Protein AF-A0ABD6A427-F1 (afdb_monomer)

Foldseek 3Di:
DDDDPPPPPPPPADDFFAFDDCVPADPQQVLLCVLQVVQAPDWTFHDDDPQWTKTKRGKDQLVLQPDPPADRIWTWIWTAHSPNAQDWTKTKIFGAAPDDPPPPPPPPPDVVQVRVVCCCCVVRVDHGHDIDMDIVVLVVDGHHGSSCSNVVVVCSVVRVPDD

Organism: NCBI:txid767515

Radius of gyration: 17.21 Å; Cα contacts (8 Å, |Δi|>4): 256; chains: 1; bounding box: 38×56×52 Å

pLDDT: mean 70.54, std 17.38, range [34.47, 92.94]

Mean predicted aligned error: 10.72 Å

Sequence (163 aa):
MSEGETSTGEMEGPSPPAKIAEENLKPSFQKALSALRERHTPAIPVGRHEGEIAVWLGEFDFTVYQHPYTPEQAEVYIFLPENFVNSDPHWVVTVPPIERADREGWEDNNPARRDQDKYLQNDLGVDQGITFSLRWSHLNFKPEKPEHAVRAIEVIDAGFETG

Nearest PDB structures (foldseek):
  3dxo-assembly1_A  TM=2.302E-01  e=9.322E+00  Agrobacterium fabrum str. C58

Solvent-accessible surface area (backbone atoms only — not comparable to full-atom values): 9711 Å² total; per-residue (Å²): 142,75,84,80,81,81,77,77,78,70,78,84,63,89,73,78,58,64,71,52,68,67,89,80,48,52,73,58,38,51,45,17,44,48,35,29,39,76,76,43,76,52,58,41,46,43,46,78,55,100,70,22,33,33,28,37,42,47,74,42,80,33,65,79,43,88,43,101,83,54,56,55,60,29,40,35,36,36,36,39,40,59,65,44,53,74,39,73,42,42,35,38,38,40,24,61,53,72,93,64,98,69,72,80,85,74,76,76,83,53,68,78,58,53,54,59,53,46,41,40,40,75,74,53,64,48,75,69,53,49,77,49,76,52,50,33,63,80,70,78,46,68,34,83,44,40,53,53,51,35,55,60,55,53,45,60,75,56,46,69,82,77,131

Structure (mmCIF, N/CA/C/O backbone):
data_AF-A0ABD6A427-F1
#
_entry.id   AF-A0ABD6A427-F1
#
loop_
_atom_site.group_PDB
_atom_site.id
_atom_site.type_symbol
_atom_site.label_atom_id
_atom_site.labe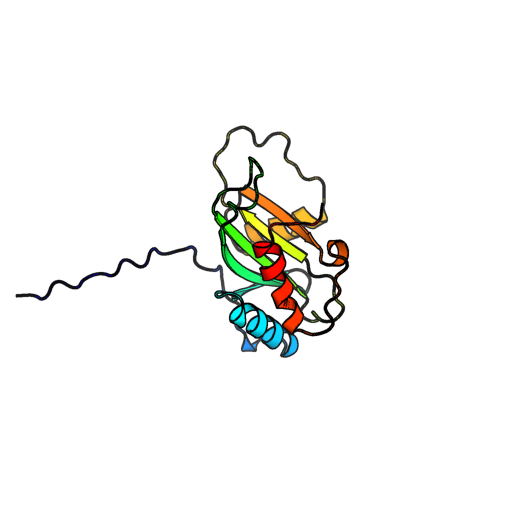l_alt_id
_atom_site.label_comp_id
_atom_site.label_asym_id
_atom_site.label_entity_id
_atom_site.label_seq_id
_atom_site.pdbx_PDB_ins_code
_atom_site.Cartn_x
_atom_site.Cartn_y
_atom_site.Cartn_z
_atom_site.occupancy
_atom_site.B_iso_or_equiv
_atom_site.auth_seq_id
_atom_site.auth_comp_id
_atom_site.auth_asym_id
_atom_site.auth_atom_id
_atom_site.pdbx_PDB_model_num
ATOM 1 N N . MET A 1 1 ? -8.410 35.844 -34.990 1.00 35.22 1 MET A N 1
ATOM 2 C CA . MET A 1 1 ? -7.497 34.827 -35.548 1.00 35.22 1 MET A CA 1
ATOM 3 C C . MET A 1 1 ? -6.330 34.752 -34.570 1.00 35.22 1 MET A C 1
ATOM 5 O O . MET A 1 1 ? -5.362 35.469 -34.745 1.00 35.22 1 MET A O 1
ATOM 9 N N . SER A 1 2 ? -6.569 34.312 -33.339 1.00 39.56 2 SER A N 1
ATOM 10 C CA . SER A 1 2 ? -6.646 32.927 -32.839 1.00 39.56 2 SER A CA 1
ATOM 11 C C . SER A 1 2 ? -5.436 32.765 -31.927 1.00 39.56 2 SER A C 1
ATOM 13 O O . SER A 1 2 ? -4.310 32.639 -32.399 1.00 39.56 2 SER A O 1
ATOM 15 N N . GLU A 1 3 ? -5.694 32.916 -30.632 1.00 38.44 3 GLU A N 1
ATOM 16 C CA . GLU A 1 3 ? -4.749 32.647 -29.557 1.00 38.44 3 GLU A CA 1
ATOM 17 C C . GLU A 1 3 ? -4.390 31.161 -29.619 1.00 38.44 3 GLU A C 1
ATOM 19 O O . GLU A 1 3 ? -5.267 30.304 -29.707 1.00 38.44 3 GLU A O 1
ATOM 24 N N . GLY A 1 4 ? -3.092 30.869 -29.676 1.00 36.50 4 GLY A N 1
ATOM 25 C CA . GLY A 1 4 ? -2.595 29.507 -29.585 1.00 36.50 4 GLY A CA 1
ATOM 26 C C . GLY A 1 4 ? -2.751 29.034 -28.150 1.00 36.50 4 GLY A C 1
ATOM 27 O O . GLY A 1 4 ? -2.029 29.501 -27.272 1.00 36.50 4 GLY A O 1
ATOM 28 N N . GLU A 1 5 ? -3.697 28.128 -27.925 1.00 39.00 5 GLU A N 1
ATOM 29 C CA . GLU A 1 5 ? -3.779 27.342 -26.700 1.00 39.00 5 GLU A CA 1
ATOM 30 C C . GLU A 1 5 ? -2.460 26.582 -26.522 1.00 39.00 5 GLU A C 1
ATOM 32 O O . GLU A 1 5 ? -2.121 25.666 -27.274 1.00 39.00 5 GLU A O 1
ATOM 37 N N . THR A 1 6 ? -1.683 26.987 -25.522 1.00 37.44 6 THR A N 1
ATOM 38 C CA . THR A 1 6 ? -0.603 26.177 -24.973 1.00 37.44 6 THR A CA 1
ATOM 39 C C . THR A 1 6 ? -1.239 24.982 -24.278 1.00 37.44 6 THR A C 1
ATOM 41 O O . THR A 1 6 ? -1.643 25.074 -23.121 1.00 37.44 6 THR A O 1
ATOM 44 N N . SER A 1 7 ? -1.353 23.867 -24.998 1.00 38.22 7 SER A N 1
ATOM 45 C CA . SER A 1 7 ? -1.576 22.558 -24.396 1.00 38.22 7 SER A CA 1
ATOM 46 C C . SER A 1 7 ? -0.373 22.262 -23.500 1.00 38.22 7 SER A C 1
ATOM 48 O O . SER A 1 7 ? 0.718 21.937 -23.970 1.00 38.22 7 SER A O 1
ATOM 50 N N . THR A 1 8 ? -0.544 22.462 -22.194 1.00 38.62 8 THR A N 1
ATOM 51 C CA . THR A 1 8 ? 0.287 21.818 -21.183 1.00 38.62 8 THR A CA 1
ATOM 52 C C . THR A 1 8 ? 0.005 20.332 -21.307 1.00 38.62 8 THR A C 1
ATOM 54 O O . THR A 1 8 ? -0.994 19.845 -20.786 1.00 38.62 8 THR A O 1
ATOM 57 N N . GLY A 1 9 ? 0.833 19.635 -22.084 1.00 36.28 9 GLY A N 1
ATOM 58 C CA . GLY A 1 9 ? 0.870 18.182 -22.085 1.00 36.28 9 GLY A CA 1
ATOM 59 C C . GLY A 1 9 ? 1.303 17.727 -20.700 1.00 36.28 9 GLY A C 1
ATOM 60 O O . GLY A 1 9 ? 2.496 17.592 -20.436 1.00 36.28 9 GLY A O 1
ATOM 61 N N . GLU A 1 10 ? 0.337 17.566 -19.800 1.00 36.50 10 GLU A N 1
ATOM 62 C CA . GLU A 1 10 ? 0.492 16.697 -18.647 1.00 36.50 10 GLU A CA 1
ATOM 63 C C . GLU A 1 10 ? 0.890 15.339 -19.232 1.00 36.50 10 GLU A C 1
ATOM 65 O O . GLU A 1 10 ? 0.152 14.765 -20.032 1.00 36.50 10 GLU A O 1
ATOM 70 N N . MET A 1 11 ? 2.111 14.879 -18.945 1.00 39.03 11 MET A N 1
ATOM 71 C CA . MET A 1 11 ? 2.456 13.485 -19.198 1.00 39.03 11 MET A CA 1
ATOM 72 C C . MET A 1 11 ? 1.412 12.663 -18.444 1.00 39.03 11 MET A C 1
ATOM 74 O O . MET A 1 11 ? 1.376 12.721 -17.215 1.00 39.03 11 MET A O 1
ATOM 78 N N . GLU A 1 12 ? 0.522 11.983 -19.171 1.00 45.06 12 GLU A N 1
ATOM 79 C CA . GLU A 1 12 ? -0.407 11.012 -18.596 1.00 45.06 12 GLU A CA 1
ATOM 80 C C . GLU A 1 12 ? 0.442 9.894 -17.985 1.00 45.06 12 GLU A C 1
ATOM 82 O O . GLU A 1 12 ? 0.841 8.949 -18.662 1.00 45.06 12 GLU A O 1
ATOM 87 N N . GLY A 1 13 ? 0.788 10.051 -16.706 1.00 55.19 13 GLY A N 1
ATOM 88 C CA . GLY A 1 13 ? 1.293 8.958 -15.887 1.00 55.19 13 GLY A CA 1
ATOM 89 C C . GLY A 1 13 ? 0.233 7.859 -15.773 1.00 55.19 13 GLY A C 1
ATOM 90 O O . GLY A 1 13 ? -0.932 8.076 -16.142 1.00 55.19 13 GLY A O 1
ATOM 91 N N . PRO A 1 14 ? 0.599 6.674 -15.263 1.00 65.44 14 PRO A N 1
ATOM 92 C CA . PRO A 1 14 ? -0.348 5.583 -15.140 1.00 65.44 14 PRO A CA 1
ATOM 93 C C . PRO A 1 14 ? -1.572 6.025 -14.346 1.00 65.44 14 PRO A C 1
ATOM 95 O O . PRO A 1 14 ? -1.494 6.756 -13.355 1.00 65.44 14 PRO A O 1
ATOM 98 N N . SER A 1 15 ? -2.734 5.600 -14.825 1.00 70.62 15 SER A N 1
ATOM 99 C CA . SER A 1 15 ? -3.994 5.830 -14.138 1.00 70.62 15 SER A CA 1
ATOM 100 C C . SER A 1 15 ? -4.277 4.662 -13.203 1.00 70.62 15 SER A C 1
ATOM 102 O O . SER A 1 15 ? -4.021 3.517 -13.574 1.00 70.62 15 SER A O 1
ATOM 104 N N . PRO A 1 16 ? -4.857 4.915 -12.016 1.00 78.38 16 PRO A N 1
ATOM 105 C CA . PRO A 1 16 ? -5.279 3.825 -11.154 1.00 78.38 16 PRO A CA 1
ATOM 106 C C . PRO A 1 16 ? -6.279 2.933 -11.902 1.00 78.38 16 PRO A C 1
ATOM 108 O O . PRO A 1 16 ? -7.085 3.448 -12.690 1.00 78.38 16 PRO A O 1
ATOM 111 N N . PRO A 1 17 ? -6.329 1.634 -11.570 1.00 75.62 17 PRO A N 1
ATOM 112 C CA . PRO A 1 17 ? -7.458 0.783 -11.918 1.00 75.62 17 PRO A CA 1
ATOM 113 C C . PRO A 1 17 ? -8.802 1.319 -11.382 1.00 75.62 17 PRO A C 1
ATOM 115 O O . PRO A 1 17 ? -8.915 2.417 -10.821 1.00 75.62 17 PRO A O 1
ATOM 118 N N . ALA A 1 18 ? -9.857 0.511 -11.523 1.00 79.00 18 ALA A N 1
ATOM 119 C CA . ALA A 1 18 ? -11.186 0.835 -11.009 1.00 79.00 18 ALA A CA 1
ATOM 120 C C . ALA A 1 18 ? -11.143 1.252 -9.526 1.00 79.00 18 ALA A C 1
ATOM 122 O O . ALA A 1 18 ? -10.591 0.554 -8.685 1.00 79.00 18 ALA A O 1
ATOM 123 N N . LYS A 1 19 ? -11.737 2.402 -9.194 1.00 84.88 19 LYS A N 1
ATOM 124 C CA . LYS A 1 19 ? -11.693 2.970 -7.839 1.00 84.88 19 LYS A CA 1
ATOM 125 C C . LYS A 1 19 ? -12.796 2.389 -6.960 1.00 84.88 19 LYS A C 1
ATOM 127 O O . LYS A 1 19 ? -13.942 2.262 -7.390 1.00 84.88 19 LYS A O 1
ATOM 132 N N . ILE A 1 20 ? -12.478 2.135 -5.696 1.00 87.44 20 ILE A N 1
ATOM 133 C CA . ILE A 1 20 ? -13.480 1.911 -4.653 1.00 87.44 20 ILE A CA 1
ATOM 134 C C . ILE A 1 20 ? -13.880 3.265 -4.073 1.00 87.44 20 ILE A C 1
AT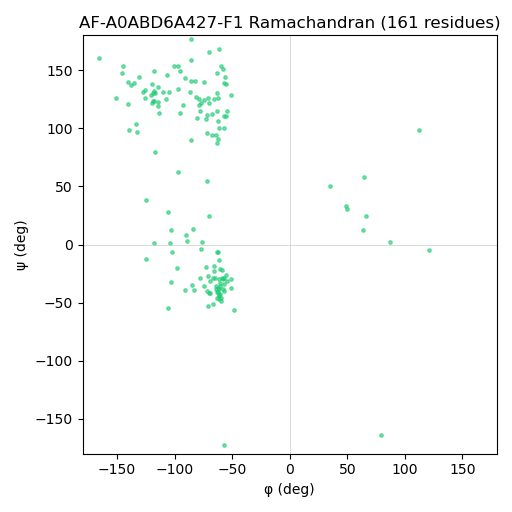OM 136 O O . ILE A 1 20 ? -13.028 4.063 -3.690 1.00 87.44 20 ILE A O 1
ATOM 140 N N . ALA A 1 21 ? -15.185 3.508 -3.969 1.00 86.94 21 ALA A N 1
ATOM 141 C CA . ALA A 1 21 ? -15.702 4.715 -3.336 1.00 86.94 21 ALA A CA 1
ATOM 142 C C . ALA A 1 21 ? -15.360 4.729 -1.831 1.00 86.94 21 ALA A C 1
ATOM 144 O O . ALA A 1 21 ? -15.656 3.772 -1.107 1.00 86.94 21 ALA A O 1
ATOM 145 N N . GLU A 1 22 ? -14.705 5.793 -1.366 1.00 87.50 22 GLU A N 1
ATOM 146 C CA . GLU A 1 22 ? -14.140 5.893 -0.012 1.00 87.50 22 GLU A CA 1
ATOM 147 C C . GLU A 1 22 ? -15.198 5.912 1.089 1.00 87.50 22 GLU A C 1
ATOM 149 O O . GLU A 1 22 ? -14.955 5.430 2.197 1.00 87.50 22 GLU A O 1
ATOM 154 N N . GLU A 1 23 ? -16.392 6.413 0.784 1.00 88.81 23 GLU A N 1
ATOM 155 C CA . GLU A 1 23 ? -17.545 6.405 1.680 1.00 88.81 23 GLU A CA 1
ATOM 156 C C . GLU A 1 23 ? -17.979 4.986 2.080 1.00 88.81 23 GLU A C 1
ATOM 158 O O . GLU A 1 23 ? -18.596 4.805 3.128 1.00 88.81 23 GLU A O 1
ATOM 163 N N . ASN A 1 24 ? -17.602 3.975 1.290 1.00 88.62 24 ASN A N 1
ATOM 164 C CA . ASN A 1 24 ? -17.872 2.566 1.572 1.00 88.62 24 ASN A CA 1
ATOM 165 C C . ASN A 1 24 ? -16.764 1.895 2.401 1.00 88.62 24 ASN A C 1
ATOM 167 O O . ASN A 1 24 ? -16.810 0.681 2.615 1.00 88.62 24 ASN A O 1
ATOM 171 N N . LEU A 1 25 ? -15.740 2.642 2.817 1.00 90.19 25 LEU A N 1
ATOM 172 C CA . LEU A 1 25 ? -14.629 2.140 3.622 1.00 90.19 25 LEU A CA 1
ATOM 173 C C . LEU A 1 25 ? -14.851 2.441 5.103 1.00 90.19 25 LEU A C 1
ATOM 175 O O . LEU A 1 25 ? -15.513 3.406 5.480 1.00 90.19 25 LEU A O 1
ATOM 179 N N . LYS A 1 26 ? -14.261 1.620 5.975 1.00 90.62 26 LYS A N 1
ATOM 180 C CA . LYS A 1 26 ? -14.335 1.858 7.421 1.00 90.62 26 LYS A CA 1
ATOM 181 C C . LYS A 1 26 ? -13.659 3.185 7.796 1.00 90.62 26 LYS A C 1
ATOM 183 O O . LYS A 1 26 ? -12.611 3.502 7.233 1.00 90.62 26 LYS A O 1
ATOM 188 N N . PRO A 1 27 ? -14.139 3.900 8.833 1.00 90.75 27 PRO A N 1
ATOM 189 C CA . PRO A 1 27 ? -13.513 5.146 9.288 1.00 90.75 27 PRO A CA 1
ATOM 190 C C . PRO A 1 27 ? -12.035 4.994 9.675 1.00 90.75 27 PRO A C 1
ATOM 192 O O . PRO A 1 27 ? -11.235 5.899 9.460 1.00 90.75 27 PRO A O 1
ATOM 195 N N . SER A 1 28 ? -11.649 3.843 10.236 1.00 87.06 28 SER A N 1
ATOM 196 C CA . SER A 1 28 ? -10.243 3.524 10.518 1.00 87.06 28 SER A CA 1
ATOM 197 C C . SER A 1 28 ? -9.405 3.473 9.245 1.00 87.06 28 SER A C 1
ATOM 199 O O . SER A 1 28 ? -8.290 3.977 9.231 1.00 87.06 28 SER A O 1
ATOM 201 N N . PHE A 1 29 ? -9.944 2.904 8.171 1.00 91.00 29 PHE A N 1
ATOM 202 C CA . PHE A 1 29 ? -9.257 2.818 6.891 1.00 91.00 29 PHE A CA 1
ATOM 203 C C . PHE A 1 29 ? -9.168 4.179 6.200 1.00 91.00 29 PHE A C 1
ATOM 205 O O . PHE A 1 29 ? -8.120 4.532 5.675 1.00 91.00 29 PHE A O 1
ATOM 212 N N . GLN A 1 30 ? -10.231 4.984 6.267 1.00 92.50 30 GLN A N 1
ATOM 213 C CA . GLN A 1 30 ? -10.211 6.360 5.763 1.00 92.50 30 GLN A CA 1
ATOM 214 C C . GLN A 1 30 ? -9.100 7.183 6.432 1.00 92.50 30 GLN A C 1
ATOM 216 O O . GLN A 1 30 ? -8.382 7.903 5.750 1.00 92.50 30 GLN A O 1
ATOM 221 N N . LYS A 1 31 ? -8.878 7.018 7.745 1.00 91.50 31 LYS A N 1
ATOM 222 C CA . LYS A 1 31 ? -7.740 7.649 8.440 1.00 91.50 31 LYS A CA 1
ATOM 223 C C . LYS A 1 31 ? -6.381 7.156 7.938 1.00 91.50 31 LYS A C 1
ATOM 225 O O . LYS A 1 31 ? -5.476 7.967 7.776 1.00 91.50 31 LYS A O 1
ATOM 230 N N . ALA A 1 32 ? -6.239 5.854 7.682 1.00 90.31 32 ALA A N 1
ATOM 231 C CA . ALA A 1 32 ? -5.023 5.298 7.090 1.00 90.31 32 ALA A CA 1
ATOM 232 C C . ALA A 1 32 ? -4.758 5.882 5.688 1.00 90.31 32 ALA A C 1
ATOM 234 O O . ALA A 1 32 ? -3.636 6.293 5.404 1.00 90.31 32 ALA A O 1
ATOM 235 N N . LEU A 1 33 ? -5.795 5.995 4.847 1.00 92.38 33 LEU A N 1
ATOM 236 C CA . LEU A 1 33 ? -5.709 6.645 3.535 1.00 92.38 33 LEU A CA 1
ATOM 237 C C . LEU A 1 33 ? -5.318 8.120 3.648 1.00 92.38 33 LEU A C 1
ATOM 239 O O . LEU A 1 33 ? -4.454 8.568 2.901 1.00 92.38 33 LEU A O 1
ATOM 243 N N . SER A 1 34 ? -5.908 8.872 4.581 1.00 92.94 34 SER A N 1
ATOM 244 C CA . SER A 1 34 ? -5.526 10.269 4.812 1.00 92.94 34 SER A CA 1
ATOM 245 C C . SER A 1 34 ? -4.054 10.397 5.200 1.00 92.94 34 SER A C 1
ATOM 247 O O . SER A 1 34 ? -3.348 11.207 4.610 1.00 92.94 34 SER A O 1
ATOM 249 N N . ALA A 1 35 ? -3.566 9.559 6.119 1.00 91.31 35 ALA A N 1
ATOM 250 C CA . ALA A 1 35 ? -2.162 9.573 6.530 1.00 91.31 35 ALA A CA 1
ATOM 251 C C . ALA A 1 35 ? -1.203 9.205 5.385 1.00 91.31 35 ALA A C 1
ATOM 253 O O . ALA A 1 35 ? -0.141 9.808 5.250 1.00 91.31 35 ALA A O 1
ATOM 254 N N . LEU A 1 36 ? -1.583 8.244 4.533 1.00 90.56 36 LEU A N 1
ATOM 255 C CA . LEU A 1 36 ? -0.835 7.945 3.311 1.00 90.56 36 LEU A CA 1
ATOM 256 C C . LEU A 1 36 ? -0.770 9.172 2.398 1.00 90.56 36 LEU A C 1
ATOM 258 O O . LEU A 1 36 ? 0.321 9.549 1.993 1.00 90.56 36 LEU A O 1
ATOM 262 N N . ARG A 1 37 ? -1.906 9.835 2.145 1.00 92.44 37 ARG A N 1
ATOM 263 C CA . ARG A 1 37 ? -1.998 11.014 1.259 1.00 92.44 37 ARG A CA 1
ATOM 264 C C . ARG A 1 37 ? -1.214 12.216 1.755 1.00 92.44 37 ARG A C 1
ATOM 266 O O . ARG A 1 37 ? -0.650 12.941 0.942 1.00 92.44 37 ARG A O 1
ATOM 273 N N . GLU A 1 38 ? -1.169 12.416 3.069 1.00 91.69 38 GLU A N 1
ATOM 274 C CA . GLU A 1 38 ? -0.341 13.451 3.694 1.00 91.69 38 GLU A CA 1
ATOM 275 C C . GLU A 1 38 ? 1.150 13.249 3.393 1.00 91.69 38 GLU A C 1
ATOM 277 O O . GLU A 1 38 ? 1.886 14.227 3.261 1.00 91.69 38 GLU A O 1
ATOM 282 N N . ARG A 1 39 ? 1.597 11.994 3.260 1.00 88.38 39 ARG A N 1
ATOM 283 C CA . ARG A 1 39 ? 2.993 11.659 2.962 1.00 88.38 39 ARG A CA 1
ATOM 284 C C . ARG A 1 39 ? 3.288 11.533 1.472 1.00 88.38 39 ARG A C 1
ATOM 286 O O . ARG A 1 39 ? 4.375 11.936 1.058 1.00 88.38 39 ARG A O 1
ATOM 293 N N . HIS A 1 40 ? 2.366 10.944 0.715 1.00 85.38 40 HIS A N 1
ATOM 294 C CA . HIS A 1 40 ? 2.487 10.635 -0.706 1.00 85.38 40 HIS A CA 1
ATOM 295 C C . HIS A 1 40 ? 1.116 10.640 -1.384 1.00 85.38 40 HIS A C 1
ATOM 297 O O . HIS A 1 40 ? 0.193 9.943 -0.966 1.00 85.38 40 HIS A O 1
ATOM 303 N N . THR A 1 41 ? 0.985 11.414 -2.457 1.00 86.69 41 THR A N 1
ATOM 304 C CA . THR A 1 41 ? -0.206 11.43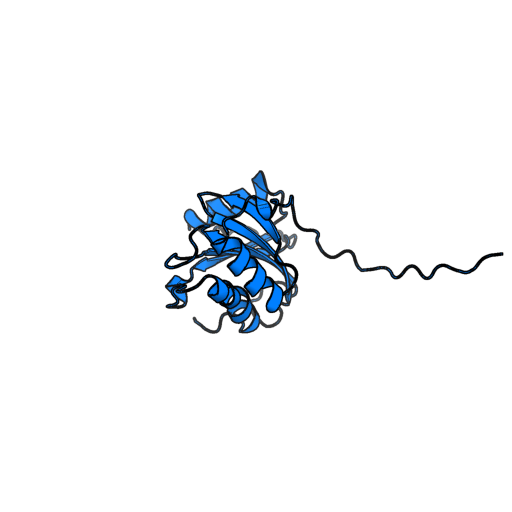2 -3.312 1.00 86.69 41 THR A CA 1
ATOM 305 C C . THR A 1 41 ? 0.217 10.958 -4.701 1.00 86.69 41 THR A C 1
ATOM 307 O O . THR A 1 41 ? 1.176 11.513 -5.234 1.00 86.69 41 THR A O 1
ATOM 310 N N . PRO A 1 42 ? -0.486 9.990 -5.314 1.00 88.56 42 PRO A N 1
ATOM 311 C CA . PRO A 1 42 ? -1.805 9.468 -4.941 1.00 88.56 42 PRO A CA 1
ATOM 312 C C . PRO A 1 42 ? -1.782 8.347 -3.885 1.00 88.56 42 PRO A C 1
ATOM 314 O O . PRO A 1 42 ? -0.795 7.650 -3.709 1.00 88.56 42 PRO A O 1
ATOM 317 N N . ALA A 1 43 ? -2.917 8.140 -3.206 1.00 91.06 43 ALA A N 1
ATOM 318 C CA . ALA A 1 43 ? -3.211 6.894 -2.490 1.00 91.06 43 ALA A CA 1
ATOM 319 C C . ALA A 1 43 ? -4.688 6.546 -2.703 1.00 91.06 43 ALA A C 1
ATOM 321 O O . ALA A 1 43 ? -5.573 7.156 -2.094 1.00 91.06 43 ALA A O 1
ATOM 322 N N . ILE A 1 44 ? -4.971 5.646 -3.642 1.00 92.25 44 ILE A N 1
ATOM 323 C CA . ILE A 1 44 ? -6.317 5.398 -4.172 1.00 92.25 44 ILE A CA 1
ATOM 324 C C . ILE A 1 44 ? -6.711 3.946 -3.896 1.00 92.25 44 ILE A C 1
ATOM 326 O O . ILE A 1 44 ? -6.019 3.043 -4.351 1.00 92.25 44 ILE A O 1
ATOM 330 N N . PRO A 1 45 ? -7.813 3.679 -3.179 1.00 92.06 45 PRO A N 1
ATOM 331 C CA . PRO A 1 45 ? -8.306 2.318 -3.007 1.00 92.06 45 PRO A CA 1
ATOM 332 C C . PRO A 1 45 ? -8.888 1.803 -4.333 1.00 92.06 45 PRO A C 1
ATOM 334 O O . PRO A 1 45 ? -9.760 2.446 -4.919 1.00 92.06 45 PRO A O 1
ATOM 337 N N . VAL A 1 46 ? -8.416 0.649 -4.804 1.00 89.81 46 VAL A N 1
ATOM 338 C CA . VAL A 1 46 ? -8.733 0.115 -6.146 1.00 89.81 46 VAL A CA 1
ATOM 339 C C . VAL A 1 46 ? -9.315 -1.300 -6.140 1.00 89.81 46 VAL A C 1
ATOM 341 O O . VAL A 1 46 ? -9.851 -1.761 -7.139 1.00 89.81 46 VAL A O 1
ATOM 344 N N . GLY A 1 47 ? -9.259 -2.018 -5.018 1.00 87.12 47 GLY A N 1
ATOM 345 C CA . GLY A 1 47 ? -9.717 -3.406 -4.983 1.00 87.12 47 GLY A CA 1
ATOM 346 C C . GLY A 1 47 ? -9.899 -3.970 -3.583 1.00 87.12 47 GLY A C 1
ATOM 347 O O . GLY A 1 47 ? -9.350 -3.428 -2.627 1.00 87.12 47 GLY A O 1
ATOM 348 N N . ARG A 1 48 ? -10.674 -5.053 -3.461 1.00 87.38 48 ARG A N 1
ATOM 349 C CA . ARG A 1 48 ? -10.778 -5.850 -2.232 1.00 87.38 48 ARG A CA 1
ATOM 350 C C . ARG A 1 48 ? -10.361 -7.281 -2.524 1.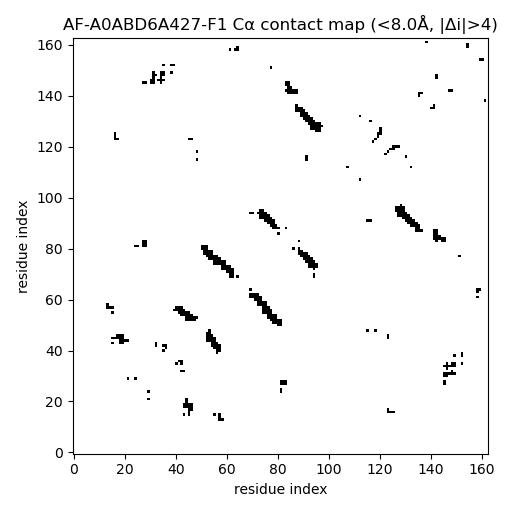00 87.38 48 ARG A C 1
ATOM 352 O O . ARG A 1 48 ? -10.919 -7.903 -3.420 1.00 87.38 48 ARG A O 1
ATOM 359 N N . HIS A 1 49 ? -9.453 -7.806 -1.716 1.00 82.44 49 HIS A N 1
ATOM 360 C CA . HIS A 1 49 ? -8.955 -9.169 -1.828 1.00 82.44 49 HIS A CA 1
ATOM 361 C C . HIS A 1 49 ? -8.788 -9.761 -0.427 1.00 82.44 49 HIS A C 1
ATOM 363 O O . HIS A 1 49 ? -8.105 -9.179 0.405 1.00 82.44 49 HIS A O 1
ATOM 369 N N . GLU A 1 50 ? -9.478 -10.869 -0.139 1.00 81.44 50 GLU A N 1
ATOM 370 C CA . GLU A 1 50 ? -9.383 -11.614 1.133 1.00 81.44 50 GLU A CA 1
ATOM 371 C C . GLU A 1 50 ? -9.493 -10.776 2.431 1.00 81.44 50 GLU A C 1
ATOM 373 O O . GLU A 1 50 ? -8.916 -11.099 3.466 1.00 81.44 50 GLU A O 1
ATOM 378 N N . GLY A 1 51 ? -10.289 -9.702 2.410 1.00 81.25 51 GLY A N 1
ATOM 379 C CA . GLY A 1 51 ? -10.473 -8.811 3.569 1.00 81.25 51 GLY A CA 1
ATOM 380 C C . GLY A 1 51 ? -9.444 -7.679 3.676 1.00 81.25 51 GLY A C 1
ATOM 381 O O . GLY A 1 51 ? -9.517 -6.861 4.600 1.00 81.25 51 GLY A O 1
ATOM 382 N N . GLU A 1 52 ? -8.539 -7.591 2.707 1.00 86.12 52 GLU A N 1
ATOM 383 C CA . GLU A 1 52 ? -7.632 -6.474 2.484 1.00 86.12 52 GLU A CA 1
ATOM 384 C C . GLU A 1 52 ? -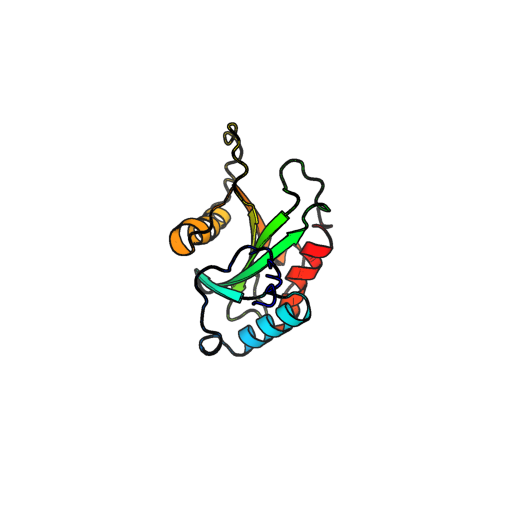8.143 -5.582 1.352 1.00 86.12 52 GLU A C 1
ATOM 386 O O . GLU A 1 52 ? -8.875 -6.012 0.457 1.00 86.12 52 GLU A O 1
ATOM 391 N N . ILE A 1 53 ? -7.761 -4.312 1.403 1.00 89.00 53 ILE A N 1
ATOM 392 C CA . ILE A 1 53 ? -7.993 -3.339 0.345 1.00 89.00 53 ILE A CA 1
ATOM 393 C C . ILE A 1 53 ? -6.658 -3.069 -0.334 1.00 89.00 53 ILE A C 1
ATOM 395 O O . ILE A 1 53 ? -5.703 -2.661 0.328 1.00 89.00 53 ILE A O 1
ATOM 399 N N . ALA A 1 54 ? -6.625 -3.253 -1.650 1.00 88.25 54 ALA A N 1
ATOM 400 C CA . ALA A 1 54 ? -5.523 -2.807 -2.485 1.00 88.25 54 ALA A CA 1
ATOM 401 C C . ALA A 1 54 ? -5.605 -1.284 -2.642 1.00 88.25 54 ALA A C 1
ATOM 403 O O . ALA A 1 54 ? -6.631 -0.749 -3.076 1.00 88.25 54 ALA A O 1
ATOM 404 N N . VAL A 1 55 ? -4.529 -0.591 -2.288 1.00 90.19 55 VAL A N 1
ATOM 405 C CA . VAL A 1 55 ? -4.371 0.852 -2.461 1.00 90.19 55 VAL A CA 1
ATOM 406 C C . VAL A 1 55 ? -3.251 1.089 -3.462 1.00 90.19 55 VAL A C 1
ATOM 408 O O . VAL A 1 55 ? -2.114 0.693 -3.226 1.00 90.19 55 VAL A O 1
ATOM 411 N N . TRP A 1 56 ? -3.583 1.736 -4.571 1.00 90.31 56 TRP A N 1
ATOM 412 C CA . TRP A 1 56 ? -2.637 2.196 -5.575 1.00 90.31 56 TRP A CA 1
ATOM 413 C C . TRP A 1 56 ? -1.965 3.483 -5.107 1.00 90.31 56 TRP A C 1
ATOM 415 O O . TRP A 1 56 ? -2.650 4.456 -4.772 1.00 90.31 56 TRP A O 1
ATOM 425 N N . LEU A 1 57 ? -0.637 3.477 -5.081 1.00 87.62 57 LEU A N 1
ATOM 426 C CA . LEU A 1 57 ? 0.185 4.606 -4.651 1.00 87.62 57 LEU A CA 1
ATOM 427 C C . LEU A 1 57 ? 0.833 5.351 -5.832 1.00 87.62 57 LEU A C 1
ATOM 429 O O . LEU A 1 57 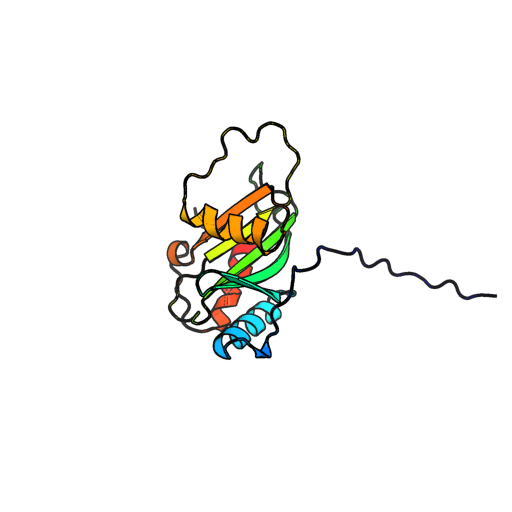? 1.546 6.327 -5.624 1.00 87.62 57 LEU A O 1
ATOM 433 N N . GLY A 1 58 ? 0.576 4.924 -7.071 1.00 85.38 58 GLY A N 1
ATOM 434 C CA . GLY A 1 58 ? 1.233 5.473 -8.255 1.00 85.38 58 GLY A CA 1
ATOM 435 C C . GLY A 1 58 ? 2.639 4.922 -8.466 1.00 85.38 58 GLY A C 1
ATOM 436 O O . GLY A 1 58 ? 3.010 3.894 -7.896 1.00 85.38 58 GLY A O 1
ATOM 437 N N . GLU A 1 59 ? 3.403 5.606 -9.314 1.00 83.56 59 GLU A N 1
ATOM 438 C CA . GLU A 1 59 ? 4.791 5.260 -9.617 1.00 83.56 59 GLU A CA 1
ATOM 439 C C . GLU A 1 59 ? 5.757 5.794 -8.563 1.00 83.56 59 GLU A C 1
ATOM 441 O O . GLU A 1 59 ? 5.633 6.925 -8.088 1.00 83.56 59 GLU A O 1
ATOM 446 N N . PHE A 1 60 ? 6.752 4.975 -8.240 1.00 80.12 60 PHE A N 1
ATOM 447 C CA . PHE A 1 60 ? 7.888 5.336 -7.401 1.00 80.12 60 PHE A CA 1
ATOM 448 C C . PHE A 1 60 ? 9.185 5.229 -8.192 1.00 80.12 60 PHE A C 1
ATOM 450 O O . PHE A 1 60 ? 9.308 4.379 -9.074 1.00 80.12 60 PHE A O 1
ATOM 457 N N . ASP A 1 61 ? 10.153 6.075 -7.837 1.00 76.69 61 ASP A N 1
ATOM 458 C CA . ASP A 1 61 ? 11.534 5.960 -8.298 1.00 76.69 61 ASP A CA 1
ATOM 459 C C . ASP A 1 61 ? 12.238 4.861 -7.494 1.00 76.69 61 ASP A C 1
ATOM 461 O O . ASP A 1 61 ? 12.428 4.972 -6.280 1.00 76.69 61 ASP A O 1
ATOM 465 N N . PHE A 1 62 ? 12.613 3.793 -8.186 1.00 73.88 62 PHE A N 1
ATOM 466 C CA . PHE A 1 62 ? 13.332 2.662 -7.626 1.00 73.88 62 PHE A CA 1
ATOM 467 C C . PHE A 1 62 ? 14.831 2.668 -7.980 1.00 73.88 62 PHE A C 1
ATOM 469 O O . PHE A 1 62 ? 15.529 1.694 -7.710 1.00 73.88 62 PHE A O 1
ATOM 476 N N . THR A 1 63 ? 15.383 3.764 -8.504 1.00 71.56 63 THR A N 1
ATOM 477 C CA . THR A 1 63 ? 16.816 3.881 -8.848 1.00 71.56 63 THR A CA 1
ATOM 478 C C . THR A 1 63 ? 17.734 3.657 -7.639 1.00 71.56 63 THR A C 1
ATOM 480 O O . THR A 1 63 ? 18.858 3.168 -7.775 1.00 71.56 63 THR A O 1
ATOM 483 N N . VAL A 1 64 ? 17.259 3.975 -6.430 1.00 64.88 64 VAL A N 1
ATOM 484 C CA . VAL A 1 64 ? 17.984 3.710 -5.173 1.00 64.88 64 VAL A CA 1
ATOM 485 C C . VAL A 1 64 ? 18.148 2.213 -4.887 1.00 64.88 64 VAL A C 1
ATOM 487 O O . VAL A 1 64 ? 19.084 1.810 -4.195 1.00 64.88 64 VAL A O 1
ATOM 490 N N . TYR A 1 65 ? 17.294 1.373 -5.468 1.00 65.31 65 TYR A N 1
ATOM 491 C CA . TYR A 1 65 ? 17.366 -0.074 -5.360 1.00 65.31 65 TYR A CA 1
ATOM 492 C C . TYR A 1 65 ? 18.315 -0.598 -6.432 1.00 65.31 65 TYR A C 1
ATOM 494 O O . TYR A 1 65 ? 17.918 -0.911 -7.551 1.00 65.31 65 TYR A O 1
ATOM 502 N N . GLN A 1 66 ? 19.598 -0.703 -6.076 1.00 58.34 66 GLN A N 1
ATOM 503 C CA . GLN A 1 66 ? 20.668 -1.201 -6.949 1.00 58.34 66 GLN A CA 1
ATOM 504 C C . GLN A 1 66 ? 20.580 -2.719 -7.179 1.00 58.34 66 GLN A C 1
ATOM 506 O O . GLN A 1 66 ? 21.526 -3.466 -6.928 1.00 58.34 66 GLN A O 1
ATOM 511 N N . HIS A 1 67 ? 19.433 -3.196 -7.649 1.00 58.50 67 HIS A N 1
ATOM 512 C CA . HIS A 1 67 ? 19.239 -4.574 -8.053 1.00 58.50 67 HIS A CA 1
ATOM 513 C C . HIS A 1 67 ? 19.082 -4.621 -9.577 1.00 58.50 67 HIS A C 1
ATOM 515 O O . HIS A 1 67 ? 18.277 -3.875 -10.128 1.00 58.50 67 HIS A O 1
ATOM 521 N N . PRO A 1 68 ? 19.809 -5.504 -10.285 1.00 55.66 68 PRO A N 1
ATOM 522 C CA . PRO A 1 68 ? 19.880 -5.502 -11.752 1.00 55.66 68 PRO A CA 1
ATOM 523 C C . PRO A 1 68 ? 18.546 -5.773 -12.466 1.00 55.66 68 PRO A C 1
ATOM 525 O O . PRO A 1 68 ? 18.481 -5.687 -13.691 1.00 55.66 68 PRO A O 1
ATOM 528 N N . TYR A 1 69 ? 17.500 -6.117 -11.713 1.00 58.31 69 TYR A N 1
ATOM 529 C CA . TYR A 1 69 ? 16.172 -6.447 -12.222 1.00 58.31 69 TYR A CA 1
ATOM 530 C C . TYR A 1 69 ? 15.076 -5.494 -11.721 1.00 58.31 69 TYR A C 1
ATOM 532 O O . TYR A 1 69 ? 13.916 -5.695 -12.059 1.00 58.31 69 TYR A O 1
ATOM 540 N N . THR A 1 70 ? 15.409 -4.475 -10.925 1.00 59.88 70 THR A N 1
ATOM 541 C CA . THR A 1 70 ? 14.449 -3.440 -10.523 1.00 59.88 70 THR A CA 1
ATOM 542 C C . THR A 1 70 ? 14.548 -2.291 -11.527 1.00 59.88 70 THR A C 1
ATOM 544 O O . THR A 1 70 ? 15.644 -1.759 -11.700 1.00 59.88 70 THR A O 1
ATOM 547 N N . PRO A 1 71 ? 13.477 -1.920 -12.249 1.00 65.62 71 PRO A N 1
ATOM 548 C CA . PRO A 1 71 ? 13.537 -0.761 -13.128 1.00 65.62 71 PRO A CA 1
ATOM 549 C C . PRO A 1 71 ? 13.608 0.524 -12.318 1.00 65.62 71 PRO A C 1
ATOM 551 O O . PRO A 1 71 ? 13.297 0.554 -11.132 1.00 65.62 71 PRO A O 1
ATOM 554 N N . GLU A 1 72 ? 13.971 1.598 -13.006 1.00 74.00 72 GLU A N 1
ATOM 555 C CA . GLU A 1 72 ? 14.050 2.939 -12.432 1.00 74.00 72 GLU A CA 1
ATOM 556 C C . GLU A 1 72 ? 12.689 3.424 -11.916 1.00 74.00 72 GLU A C 1
ATOM 558 O O . GLU A 1 72 ? 12.645 4.171 -10.947 1.00 74.00 72 GLU A O 1
ATOM 563 N N . GLN A 1 73 ? 11.578 2.974 -12.513 1.00 75.94 73 GLN A N 1
ATOM 564 C CA . GLN A 1 73 ? 10.223 3.312 -12.074 1.00 75.94 73 GLN A CA 1
ATOM 565 C C . GLN A 1 73 ? 9.314 2.084 -12.036 1.00 75.94 73 GLN A C 1
ATOM 567 O O . GLN A 1 73 ? 9.352 1.241 -12.936 1.00 75.94 73 GLN A O 1
ATOM 572 N N . ALA A 1 74 ? 8.488 1.986 -10.994 1.00 76.19 74 ALA A N 1
ATOM 573 C CA . ALA A 1 74 ? 7.478 0.939 -10.863 1.00 76.19 74 ALA A CA 1
ATOM 574 C C . ALA A 1 74 ? 6.222 1.450 -10.152 1.00 76.19 74 ALA A C 1
ATOM 576 O O . ALA A 1 74 ? 6.304 2.285 -9.248 1.00 76.19 74 ALA A O 1
ATOM 577 N N . GLU A 1 75 ? 5.066 0.907 -10.534 1.00 79.88 75 GLU A N 1
ATOM 578 C CA . GLU A 1 75 ? 3.806 1.149 -9.839 1.00 79.88 75 GLU A CA 1
ATOM 579 C C . GLU A 1 75 ? 3.764 0.386 -8.511 1.00 79.88 75 GLU A C 1
ATOM 581 O O . GLU A 1 75 ? 4.183 -0.769 -8.405 1.00 79.88 75 GLU A O 1
ATOM 586 N N . VAL A 1 76 ? 3.231 1.015 -7.468 1.00 81.25 76 VAL A N 1
ATOM 587 C CA . VAL A 1 76 ? 3.181 0.407 -6.137 1.00 81.25 76 VAL A CA 1
ATOM 588 C C . VAL A 1 76 ? 1.746 0.224 -5.671 1.00 81.25 76 VAL A C 1
ATOM 590 O O . VAL A 1 76 ? 0.939 1.157 -5.678 1.00 81.25 76 VAL A O 1
ATOM 593 N N . TYR A 1 77 ? 1.460 -0.984 -5.184 1.00 84.19 77 TYR A N 1
ATOM 594 C CA . TYR A 1 77 ? 0.210 -1.336 -4.532 1.00 84.19 77 TYR A CA 1
ATOM 595 C C . TYR A 1 77 ? 0.487 -1.792 -3.092 1.00 84.19 77 TYR A C 1
ATOM 597 O O . TYR A 1 77 ? 1.417 -2.541 -2.793 1.00 84.19 77 TYR A O 1
ATOM 605 N N . ILE A 1 78 ? -0.348 -1.353 -2.157 1.00 83.75 78 ILE A N 1
ATOM 606 C CA . ILE A 1 78 ? -0.312 -1.831 -0.774 1.00 83.75 78 ILE A CA 1
ATOM 607 C C . ILE A 1 78 ? -1.633 -2.502 -0.424 1.00 83.75 78 ILE A C 1
ATOM 609 O O . ILE A 1 78 ? -2.699 -1.930 -0.644 1.00 83.75 78 ILE A O 1
ATOM 613 N N . PHE A 1 79 ? -1.565 -3.704 0.145 1.00 85.06 79 PHE A N 1
ATOM 614 C CA . PHE A 1 79 ? -2.723 -4.411 0.671 1.00 85.06 79 PHE A CA 1
ATOM 615 C C . PHE A 1 79 ? -2.834 -4.131 2.166 1.00 85.06 79 PHE A C 1
ATOM 617 O O . PHE A 1 79 ? -1.974 -4.481 2.978 1.00 85.06 79 PHE A O 1
ATOM 624 N N . LEU A 1 80 ? -3.900 -3.423 2.523 1.00 85.62 80 LEU A N 1
ATOM 625 C CA . LEU A 1 80 ? -4.182 -3.023 3.890 1.00 85.62 80 LEU A CA 1
ATOM 626 C C . LEU A 1 80 ? -5.453 -3.725 4.376 1.00 85.62 80 LEU A C 1
ATOM 628 O O . LEU A 1 80 ? -6.520 -3.517 3.792 1.00 85.62 80 LEU A O 1
ATOM 632 N N . PRO A 1 81 ? -5.402 -4.496 5.472 1.00 85.00 81 PRO A N 1
ATOM 633 C CA . PRO A 1 81 ? -6.609 -4.984 6.122 1.00 85.00 81 PRO A CA 1
ATOM 634 C C . PRO A 1 81 ? -7.518 -3.821 6.527 1.00 85.00 81 PRO A C 1
ATOM 636 O O . PRO A 1 81 ? -7.059 -2.822 7.084 1.00 85.00 81 PRO A O 1
ATOM 639 N N . GLU A 1 82 ? -8.834 -3.961 6.341 1.00 79.38 82 GLU A N 1
ATOM 640 C CA . GLU A 1 82 ? -9.789 -2.938 6.807 1.00 79.38 82 GLU A CA 1
ATOM 641 C C . GLU A 1 82 ? -9.681 -2.683 8.326 1.00 79.38 82 GLU A C 1
ATOM 643 O O . GLU A 1 82 ? -9.925 -1.575 8.817 1.00 79.38 82 GLU A O 1
ATOM 648 N N . ASN A 1 83 ? -9.283 -3.719 9.069 1.00 80.81 83 ASN A N 1
ATOM 649 C CA . ASN A 1 83 ? -8.923 -3.654 10.482 1.00 80.81 83 ASN A CA 1
ATOM 650 C C . ASN A 1 83 ? -7.398 -3.540 10.626 1.00 80.81 83 ASN A C 1
ATOM 652 O O . ASN A 1 83 ? -6.747 -4.427 11.168 1.00 80.81 83 ASN A O 1
ATOM 656 N N . PHE A 1 84 ? -6.836 -2.449 10.110 1.00 80.69 84 PHE A N 1
ATOM 657 C CA . PHE A 1 84 ? -5.390 -2.249 10.013 1.00 80.69 84 PHE A CA 1
ATOM 658 C C . PHE A 1 84 ? -4.653 -2.328 11.360 1.00 80.69 84 PHE A C 1
ATOM 660 O O . PHE A 1 84 ? -3.558 -2.879 11.442 1.00 80.69 84 PHE A O 1
ATOM 667 N N . VAL A 1 85 ? -5.241 -1.801 12.436 1.00 82.75 85 VAL A N 1
ATOM 668 C CA . VAL A 1 85 ? -4.608 -1.804 13.762 1.00 82.75 85 VAL A CA 1
ATOM 669 C C . VAL A 1 85 ? -4.416 -3.239 14.256 1.00 82.75 85 VAL A C 1
ATOM 671 O O . VAL A 1 85 ? -5.351 -4.034 14.265 1.00 82.75 85 VAL A O 1
ATOM 674 N N . ASN A 1 86 ? -3.203 -3.544 14.714 1.00 80.31 86 ASN A N 1
ATOM 675 C CA . ASN A 1 86 ? -2.728 -4.860 15.134 1.00 80.31 86 ASN A CA 1
ATOM 676 C C . ASN A 1 86 ? -2.681 -5.941 14.041 1.00 80.31 86 ASN A C 1
ATOM 678 O O . ASN A 1 86 ? -2.503 -7.112 14.384 1.00 80.31 86 ASN A O 1
ATOM 682 N N . SER A 1 87 ? -2.813 -5.569 12.767 1.00 80.06 87 SER A N 1
ATOM 683 C CA . SER A 1 87 ? -2.690 -6.494 11.634 1.00 80.06 87 SER A CA 1
ATOM 684 C C . SER A 1 87 ? -1.235 -6.686 11.173 1.00 80.06 87 SER A C 1
ATOM 686 O O . SER A 1 87 ? -0.324 -6.057 11.712 1.00 80.06 87 SER A O 1
ATOM 688 N N . ASP A 1 88 ? -1.022 -7.560 10.184 1.00 73.50 88 ASP A N 1
ATOM 689 C CA . ASP A 1 88 ? 0.254 -7.751 9.474 1.00 73.50 88 ASP A CA 1
ATOM 690 C C . ASP A 1 88 ? 0.064 -7.390 7.990 1.00 73.50 88 ASP A C 1
ATOM 692 O O . ASP A 1 88 ? -0.175 -8.288 7.181 1.00 73.50 88 ASP A O 1
ATOM 696 N N . PRO A 1 89 ? 0.081 -6.090 7.635 1.00 71.31 89 PRO A N 1
ATOM 697 C CA . PRO A 1 89 ? -0.128 -5.650 6.263 1.00 71.31 89 PRO A CA 1
ATOM 698 C C . PRO A 1 89 ? 0.906 -6.227 5.300 1.00 71.31 89 PRO A C 1
ATOM 700 O O . PRO A 1 89 ? 2.051 -6.516 5.672 1.00 71.31 89 PRO A O 1
ATOM 703 N N . HIS A 1 90 ? 0.499 -6.335 4.040 1.00 67.50 90 HIS A N 1
ATOM 704 C CA . HIS A 1 90 ? 1.294 -6.936 2.985 1.00 67.50 90 HIS A CA 1
ATOM 705 C C . HIS A 1 90 ? 1.443 -5.980 1.803 1.00 67.50 90 HIS A C 1
ATOM 707 O O . HIS A 1 90 ? 0.492 -5.316 1.395 1.00 67.50 90 HIS A O 1
ATOM 713 N N . TRP A 1 91 ? 2.661 -5.825 1.290 1.00 68.94 91 TRP A N 1
ATOM 714 C CA . TRP A 1 91 ? 2.934 -4.919 0.170 1.00 68.94 91 TRP A CA 1
ATOM 715 C C . TRP A 1 91 ? 3.179 -5.707 -1.087 1.00 68.94 91 TRP A C 1
ATOM 717 O O . TRP A 1 91 ? 3.781 -6.774 -1.016 1.00 68.94 91 TRP A O 1
ATOM 727 N N . VAL A 1 92 ? 2.761 -5.142 -2.214 1.00 62.28 92 VAL A N 1
ATOM 728 C CA . VAL A 1 92 ? 2.998 -5.697 -3.538 1.00 62.28 92 VAL A CA 1
ATOM 729 C C . VAL A 1 92 ? 3.481 -4.568 -4.450 1.00 62.28 92 VAL A C 1
ATOM 731 O O . VAL A 1 92 ? 2.712 -3.719 -4.894 1.00 62.28 92 VAL A O 1
ATOM 734 N N . VAL A 1 93 ? 4.782 -4.540 -4.728 1.00 63.81 93 VAL A N 1
ATOM 735 C CA . VAL A 1 93 ? 5.344 -3.644 -5.752 1.00 63.81 93 VAL A CA 1
ATOM 736 C C . VAL A 1 93 ? 5.143 -4.301 -7.103 1.00 63.81 93 VAL A C 1
ATOM 738 O O . VAL A 1 93 ? 5.559 -5.445 -7.268 1.00 63.81 93 VAL A O 1
ATOM 741 N N . THR A 1 94 ? 4.536 -3.592 -8.048 1.00 63.56 94 THR A N 1
ATOM 742 C CA . THR A 1 94 ? 4.209 -4.121 -9.370 1.00 63.56 94 THR A CA 1
ATOM 743 C C . THR A 1 94 ? 5.031 -3.400 -10.413 1.00 63.56 94 THR A C 1
ATOM 745 O O . THR A 1 94 ? 4.887 -2.207 -10.668 1.00 63.56 94 THR A O 1
ATOM 748 N N . VAL A 1 95 ? 5.923 -4.143 -11.025 1.00 56.28 95 VAL A N 1
ATOM 749 C CA . VAL A 1 95 ? 6.856 -3.597 -11.987 1.00 56.28 95 VAL A CA 1
ATOM 750 C C . VAL A 1 95 ? 6.309 -3.838 -13.394 1.00 56.28 95 VAL A C 1
ATOM 752 O O . VAL A 1 95 ? 5.896 -4.974 -13.642 1.00 56.28 95 VAL A O 1
ATOM 755 N N . PRO A 1 96 ? 6.306 -2.861 -14.323 1.00 51.00 96 PRO A N 1
ATOM 756 C CA . PRO A 1 96 ? 5.886 -3.124 -15.695 1.00 51.00 96 PRO A CA 1
ATOM 757 C C . PRO A 1 96 ? 6.718 -4.262 -16.312 1.00 51.00 96 PRO A C 1
ATOM 759 O O . PRO A 1 96 ? 7.908 -4.405 -16.002 1.00 51.00 96 PRO A O 1
ATOM 762 N N . PRO A 1 97 ? 6.113 -5.109 -17.161 1.00 48.12 97 PRO A N 1
ATOM 763 C CA . PRO A 1 97 ? 6.818 -6.193 -17.823 1.00 48.12 97 PRO A CA 1
ATOM 764 C C . PRO A 1 97 ? 7.911 -5.630 -18.719 1.00 48.12 97 PRO A C 1
ATOM 766 O O . PRO A 1 97 ? 7.658 -5.108 -19.799 1.00 48.12 97 PRO A O 1
ATOM 769 N N . ILE A 1 98 ? 9.161 -5.768 -18.281 1.00 46.84 98 ILE A N 1
ATOM 770 C CA . ILE A 1 98 ? 10.291 -5.647 -19.192 1.00 46.84 98 ILE A CA 1
ATOM 771 C C . ILE A 1 98 ? 10.183 -6.853 -20.132 1.00 46.84 98 ILE A C 1
ATOM 773 O O . ILE A 1 98 ? 10.331 -7.993 -19.688 1.00 46.84 98 ILE A O 1
ATOM 777 N N . GLU A 1 99 ? 9.894 -6.626 -21.418 1.00 44.16 99 GLU A N 1
ATOM 778 C CA . GLU A 1 99 ? 9.943 -7.679 -22.437 1.00 44.16 99 GLU A CA 1
ATOM 779 C C . GLU A 1 99 ? 11.349 -8.297 -22.453 1.00 44.16 99 GLU A C 1
ATOM 781 O O . GLU A 1 99 ? 12.288 -7.724 -23.012 1.00 44.16 99 GLU A O 1
ATOM 786 N N . ARG A 1 100 ? 11.528 -9.465 -21.830 1.00 43.81 100 ARG A N 1
ATOM 787 C CA . ARG A 1 100 ? 12.777 -10.227 -21.919 1.00 43.81 100 ARG A CA 1
ATOM 788 C C . ARG A 1 100 ? 12.538 -11.730 -22.026 1.00 43.81 100 ARG A C 1
ATOM 790 O O . ARG A 1 100 ? 11.635 -12.296 -21.416 1.00 43.81 100 ARG A O 1
ATOM 797 N N . ALA A 1 101 ? 13.349 -12.341 -22.888 1.00 39.25 101 ALA A N 1
ATOM 798 C CA . ALA A 1 101 ? 13.208 -13.687 -23.441 1.00 39.25 101 ALA A CA 1
ATOM 799 C C . ALA A 1 101 ? 13.596 -14.823 -22.471 1.00 39.25 101 ALA A C 1
ATOM 801 O O . ALA A 1 101 ? 13.559 -15.992 -22.840 1.00 39.25 101 ALA A O 1
ATOM 802 N N . ASP A 1 102 ? 13.966 -14.485 -21.241 1.00 44.09 102 ASP A N 1
ATOM 803 C CA . ASP A 1 102 ? 14.633 -15.338 -20.259 1.00 44.09 102 ASP A CA 1
ATOM 804 C C . ASP A 1 102 ? 13.867 -15.403 -18.924 1.00 44.09 102 ASP A C 1
ATOM 806 O O . ASP A 1 102 ? 14.443 -15.494 -17.846 1.00 44.09 102 ASP A O 1
ATOM 810 N N . ARG A 1 103 ? 12.528 -15.438 -19.001 1.00 43.38 103 ARG A N 1
ATOM 811 C CA . ARG A 1 103 ? 11.610 -15.666 -17.863 1.00 43.38 103 ARG A CA 1
ATOM 812 C C . ARG A 1 103 ? 11.784 -17.046 -17.186 1.00 43.38 103 ARG A C 1
ATOM 814 O O . ARG A 1 103 ? 11.154 -17.314 -16.164 1.00 43.38 103 ARG A O 1
ATOM 821 N N . GLU A 1 104 ? 12.617 -17.934 -17.736 1.00 37.12 104 GLU A N 1
ATOM 822 C CA . GLU A 1 104 ? 12.947 -19.234 -17.141 1.00 37.12 104 GLU A CA 1
ATOM 823 C C . GLU A 1 104 ? 13.847 -19.065 -15.906 1.00 37.12 104 GLU A C 1
ATOM 825 O O . GLU A 1 104 ? 15.020 -18.717 -16.010 1.00 37.12 104 GLU A O 1
ATOM 830 N N . GLY A 1 105 ? 13.302 -19.359 -14.721 1.00 39.38 105 GLY A N 1
ATOM 831 C CA . GLY A 1 105 ? 14.068 -19.444 -13.468 1.00 39.38 105 GLY A CA 1
ATOM 832 C C . GLY A 1 105 ? 13.624 -18.491 -12.357 1.00 39.38 105 GLY A C 1
ATOM 833 O O . GLY A 1 105 ? 14.122 -18.606 -11.241 1.00 39.38 105 GLY A O 1
ATOM 834 N N . TRP A 1 106 ? 12.664 -17.602 -12.628 1.00 42.06 106 TRP A N 1
ATOM 835 C CA . TRP A 1 106 ? 12.113 -16.646 -11.655 1.00 42.06 106 TRP A CA 1
ATOM 836 C C . TRP A 1 106 ? 10.706 -17.031 -11.164 1.00 42.06 106 TRP A C 1
ATOM 838 O O . TRP A 1 106 ? 9.896 -16.176 -10.813 1.00 42.06 106 TRP A O 1
ATOM 848 N N . GLU A 1 107 ? 10.379 -18.328 -11.150 1.00 42.78 107 GLU A N 1
ATOM 849 C CA . GLU A 1 107 ? 9.192 -18.793 -10.430 1.00 42.78 107 GLU A CA 1
ATOM 850 C C . GLU A 1 107 ? 9.458 -18.701 -8.926 1.00 42.78 107 GLU A C 1
ATOM 852 O O . GLU A 1 107 ? 10.040 -19.599 -8.314 1.00 42.78 107 GLU A O 1
ATOM 857 N N . ASP A 1 108 ? 9.017 -17.601 -8.320 1.00 48.22 108 ASP A N 1
ATOM 858 C CA . ASP A 1 108 ? 8.893 -17.531 -6.874 1.00 48.22 108 ASP A CA 1
ATOM 859 C C . ASP A 1 108 ? 7.844 -18.569 -6.432 1.00 48.22 108 ASP A C 1
ATOM 861 O O . ASP A 1 108 ? 6.663 -18.535 -6.801 1.00 48.22 108 ASP A O 1
ATOM 865 N N . ASN A 1 109 ? 8.309 -19.568 -5.685 1.00 44.50 109 ASN A N 1
ATOM 866 C CA . ASN A 1 109 ? 7.515 -20.709 -5.240 1.00 44.50 109 ASN A CA 1
ATOM 867 C C . ASN A 1 109 ? 6.713 -20.412 -3.966 1.00 44.50 109 ASN A C 1
ATOM 869 O O . ASN A 1 109 ? 6.198 -21.340 -3.345 1.00 44.50 109 ASN A O 1
ATOM 873 N N . ASN A 1 110 ? 6.590 -19.145 -3.557 1.00 50.84 110 ASN A N 1
ATOM 874 C CA . ASN A 1 110 ? 5.741 -18.769 -2.434 1.00 50.84 110 ASN A CA 1
ATOM 875 C C . ASN A 1 110 ? 4.259 -18.665 -2.867 1.00 50.84 110 ASN A C 1
ATOM 877 O O . ASN A 1 110 ? 3.881 -17.714 -3.555 1.00 50.84 110 ASN A O 1
ATOM 881 N N . PRO A 1 111 ? 3.384 -19.602 -2.455 1.00 53.00 111 PRO A N 1
ATOM 882 C CA . PRO A 1 111 ? 1.995 -19.634 -2.907 1.00 53.00 111 PRO A CA 1
ATOM 883 C C . PRO A 1 111 ? 1.179 -18.416 -2.454 1.00 53.00 111 PRO A C 1
ATOM 885 O O . PRO A 1 111 ? 0.294 -17.998 -3.186 1.00 53.00 111 PRO A O 1
ATOM 888 N N . ALA A 1 112 ? 1.512 -17.793 -1.317 1.00 50.78 112 ALA A N 1
ATOM 889 C CA . ALA A 1 112 ? 0.806 -16.599 -0.841 1.00 50.78 112 ALA A CA 1
ATOM 890 C C . ALA A 1 112 ? 1.099 -15.347 -1.686 1.00 50.78 112 ALA A C 1
ATOM 892 O O . ALA A 1 112 ? 0.262 -14.454 -1.766 1.00 50.78 112 ALA A O 1
ATOM 893 N N . ARG A 1 113 ? 2.275 -15.280 -2.331 1.00 55.47 113 ARG A N 1
ATOM 894 C CA . ARG A 1 113 ? 2.603 -14.209 -3.290 1.00 55.47 113 ARG A CA 1
ATOM 895 C C . ARG A 1 113 ? 1.776 -14.368 -4.563 1.00 55.47 113 ARG A C 1
ATOM 897 O O . ARG A 1 113 ? 1.163 -13.416 -5.023 1.00 55.47 113 ARG A O 1
ATOM 904 N N . ARG A 1 114 ? 1.625 -15.613 -5.033 1.00 60.25 114 ARG A N 1
ATOM 905 C CA . ARG A 1 114 ? 0.852 -15.929 -6.242 1.00 60.25 114 ARG A CA 1
ATOM 906 C C . ARG A 1 114 ? -0.599 -15.447 -6.197 1.00 60.25 114 ARG A C 1
ATOM 908 O O . ARG A 1 114 ? -1.144 -15.210 -7.267 1.00 60.25 114 ARG A O 1
ATOM 915 N N . ASP A 1 115 ? -1.241 -15.340 -5.037 1.00 67.88 115 ASP A N 1
ATOM 916 C CA . ASP A 1 115 ? -2.684 -15.065 -4.986 1.00 67.88 115 ASP A CA 1
ATOM 917 C C . ASP A 1 115 ? -3.027 -13.570 -5.114 1.00 67.88 115 ASP A C 1
ATOM 919 O O . ASP A 1 115 ? -3.935 -13.222 -5.871 1.00 67.88 115 ASP A O 1
ATOM 923 N N . GLN A 1 116 ? -2.247 -12.675 -4.501 1.00 70.88 116 GLN A N 1
ATOM 924 C CA . GLN A 1 116 ? -2.408 -11.226 -4.693 1.00 70.88 116 GLN A CA 1
ATOM 925 C C . GLN A 1 116 ? -1.891 -10.765 -6.058 1.00 70.88 116 GLN A C 1
ATOM 927 O O . GLN A 1 116 ? -2.510 -9.912 -6.696 1.00 70.88 116 GLN A O 1
ATOM 932 N N . ASP A 1 117 ? -0.818 -11.388 -6.545 1.00 68.50 117 ASP A N 1
ATOM 933 C CA . ASP A 1 117 ? -0.274 -11.143 -7.883 1.00 68.50 117 ASP A CA 1
ATOM 934 C C . ASP A 1 117 ? -1.306 -11.508 -8.954 1.00 68.50 117 ASP A C 1
ATOM 936 O O . ASP A 1 117 ? -1.613 -10.718 -9.848 1.00 68.50 117 ASP A O 1
ATOM 940 N N . LYS A 1 118 ? -1.929 -12.687 -8.816 1.00 70.88 118 LYS A N 1
ATOM 941 C CA . LYS A 1 118 ? -3.040 -13.100 -9.680 1.00 70.88 118 LYS A CA 1
ATOM 942 C C . LYS A 1 118 ? -4.237 -12.174 -9.558 1.00 70.88 118 LYS A C 1
ATOM 944 O O . LYS A 1 118 ? -4.893 -11.961 -10.569 1.00 70.88 118 LYS A O 1
ATOM 949 N N . TYR A 1 119 ? -4.550 -11.663 -8.369 1.00 72.69 119 TYR A N 1
ATOM 950 C CA . TYR A 1 119 ? -5.654 -10.721 -8.199 1.00 72.69 119 TYR A CA 1
ATOM 951 C C . TYR A 1 119 ? -5.394 -9.419 -8.968 1.00 72.69 119 TYR A C 1
ATOM 953 O O . TYR A 1 119 ? -6.246 -8.958 -9.725 1.00 72.69 119 TYR A O 1
ATOM 961 N N . LEU A 1 120 ? -4.191 -8.850 -8.858 1.00 73.81 120 LEU A N 1
ATOM 962 C CA . LEU A 1 120 ? -3.835 -7.642 -9.606 1.00 73.81 120 LEU A CA 1
ATOM 963 C C . LEU A 1 120 ? -3.908 -7.865 -11.122 1.00 73.81 120 LEU A C 1
ATOM 965 O O . LEU A 1 120 ? -4.459 -7.030 -11.836 1.00 73.81 120 LEU A O 1
ATOM 969 N N . GLN A 1 121 ? -3.414 -9.006 -11.604 1.00 74.00 121 GLN A N 1
ATOM 970 C CA . GLN A 1 121 ? -3.424 -9.335 -13.027 1.00 74.00 121 GLN A CA 1
ATOM 971 C C . GLN A 1 121 ? -4.832 -9.649 -13.554 1.00 74.00 121 GLN A C 1
ATOM 973 O O . GLN A 1 121 ? -5.270 -9.084 -14.553 1.00 74.00 121 GLN A O 1
ATOM 978 N N . ASN A 1 122 ? -5.540 -10.575 -12.908 1.00 74.75 122 ASN A N 1
ATOM 979 C CA . ASN A 1 122 ? -6.781 -11.138 -13.439 1.00 74.75 122 ASN A CA 1
ATOM 980 C C . ASN A 1 122 ? -8.003 -10.279 -13.108 1.00 74.75 122 ASN A C 1
ATOM 982 O O . ASN A 1 122 ? -8.921 -10.205 -13.922 1.00 74.75 122 ASN A O 1
ATOM 986 N N . ASP A 1 123 ? -8.020 -9.649 -11.931 1.00 76.19 123 ASP A N 1
ATOM 987 C CA . ASP A 1 123 ? -9.186 -8.914 -11.435 1.00 76.19 123 ASP A CA 1
ATOM 988 C C . ASP A 1 123 ? -9.022 -7.394 -11.570 1.00 76.19 123 ASP A C 1
ATOM 990 O O . ASP A 1 123 ? -10.010 -6.696 -11.805 1.00 76.19 123 ASP A O 1
ATOM 994 N N . LEU A 1 124 ? -7.794 -6.869 -11.455 1.00 75.44 124 LEU A N 1
ATOM 995 C CA . LEU A 1 124 ? -7.514 -5.435 -11.630 1.00 75.44 124 LEU A CA 1
ATOM 996 C C . LEU A 1 124 ? -6.895 -5.074 -12.987 1.00 75.44 124 LEU A C 1
ATOM 998 O O . LEU A 1 124 ? -6.789 -3.888 -13.293 1.00 75.44 124 LEU A O 1
ATOM 1002 N N . GLY A 1 125 ? -6.548 -6.063 -13.819 1.00 70.06 125 GLY A N 1
ATOM 1003 C CA . GLY A 1 125 ? -6.041 -5.844 -15.176 1.00 70.06 125 GLY A CA 1
ATOM 1004 C C . GLY A 1 125 ? -4.678 -5.152 -15.234 1.00 70.06 125 GLY A C 1
ATOM 1005 O O . GLY A 1 125 ? -4.378 -4.499 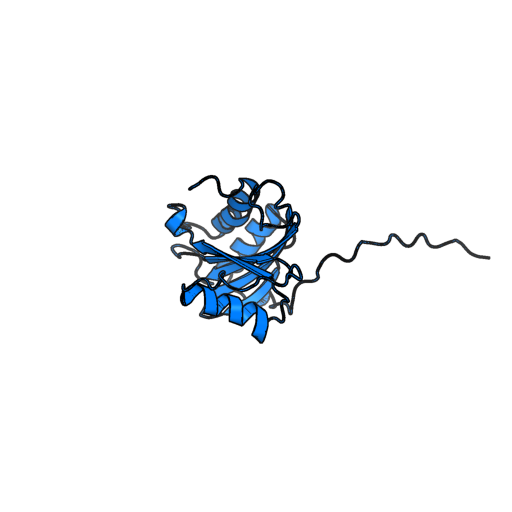-16.230 1.00 70.06 125 GLY A O 1
ATOM 1006 N N . VAL A 1 126 ? -3.875 -5.256 -14.172 1.00 70.62 126 VAL A N 1
ATOM 1007 C CA . VAL A 1 126 ? -2.538 -4.653 -14.106 1.00 70.62 126 VAL A CA 1
ATOM 1008 C C . VAL A 1 126 ? -1.570 -5.506 -14.928 1.00 70.62 126 VAL A C 1
ATOM 1010 O O . VAL A 1 126 ? -1.411 -6.698 -14.657 1.00 70.62 126 VAL A O 1
ATOM 1013 N N . ASP A 1 127 ? -0.924 -4.906 -15.929 1.00 62.09 127 ASP A N 1
ATOM 1014 C CA . ASP A 1 127 ? 0.092 -5.577 -16.746 1.00 62.09 127 ASP A CA 1
ATOM 1015 C C . ASP A 1 127 ? 1.421 -5.623 -15.970 1.00 62.09 127 ASP A C 1
ATOM 1017 O O . ASP A 1 127 ? 1.928 -4.582 -15.552 1.00 62.09 127 ASP A O 1
ATOM 1021 N N . GLN A 1 128 ? 1.961 -6.819 -15.695 1.00 61.28 128 GLN A N 1
ATOM 1022 C CA . GLN A 1 128 ? 3.067 -6.992 -14.734 1.00 61.28 128 GLN A CA 1
ATOM 1023 C C . GLN A 1 128 ? 4.243 -7.833 -15.238 1.00 61.28 128 GLN A C 1
ATOM 1025 O O . GLN A 1 128 ? 4.086 -8.852 -15.914 1.00 61.28 128 GLN A O 1
ATOM 1030 N N . GLY A 1 129 ? 5.436 -7.416 -14.802 1.00 52.06 129 GLY A N 1
ATOM 1031 C CA . GLY A 1 129 ? 6.733 -8.066 -14.968 1.00 52.06 129 GLY A CA 1
ATOM 1032 C C . GLY A 1 129 ? 7.271 -8.738 -13.709 1.00 52.06 129 GLY A C 1
ATOM 1033 O O . GLY A 1 129 ? 7.620 -9.916 -13.762 1.00 52.06 129 GLY A O 1
ATOM 1034 N N . ILE A 1 130 ? 7.370 -7.996 -12.597 1.00 52.41 130 ILE A N 1
ATOM 1035 C CA . ILE A 1 130 ? 7.986 -8.446 -11.334 1.00 52.41 130 ILE A CA 1
ATOM 1036 C C . ILE A 1 130 ? 7.134 -7.994 -10.149 1.00 52.41 130 ILE A C 1
ATOM 1038 O O . ILE A 1 130 ? 6.712 -6.838 -10.096 1.00 52.41 130 ILE A O 1
ATOM 1042 N N . THR A 1 131 ? 6.959 -8.896 -9.182 1.00 60.66 131 THR A N 1
ATOM 1043 C CA . THR A 1 131 ? 6.276 -8.612 -7.923 1.00 60.66 131 THR A CA 1
ATOM 1044 C C . THR A 1 131 ? 7.215 -8.787 -6.737 1.00 60.66 131 THR A C 1
ATOM 1046 O O . THR A 1 131 ? 7.769 -9.868 -6.532 1.00 60.66 131 THR A O 1
ATOM 1049 N N . PHE A 1 132 ? 7.370 -7.744 -5.917 1.00 59.56 132 PHE A N 1
ATOM 1050 C CA . PHE A 1 132 ? 8.021 -7.862 -4.610 1.00 59.56 132 PHE A CA 1
ATOM 1051 C C . PHE A 1 132 ? 6.986 -7.828 -3.501 1.00 59.56 132 PHE A C 1
ATOM 1053 O O . PHE A 1 132 ? 6.152 -6.925 -3.451 1.00 59.56 132 PHE A O 1
ATOM 1060 N N . SER A 1 133 ? 7.094 -8.792 -2.586 1.00 61.38 133 SER A N 1
ATOM 1061 C CA . SER A 1 133 ? 6.208 -8.900 -1.436 1.00 61.38 133 SER A CA 1
ATOM 1062 C C . SER A 1 133 ? 6.972 -8.783 -0.122 1.00 61.38 133 SER A C 1
ATOM 1064 O O . SER A 1 133 ? 7.894 -9.563 0.157 1.00 61.38 133 SER A O 1
ATOM 1066 N N . LEU A 1 134 ? 6.554 -7.817 0.697 1.00 64.25 134 LEU A N 1
ATOM 1067 C CA . LEU A 1 134 ? 7.075 -7.601 2.041 1.00 64.25 134 LEU A CA 1
ATOM 1068 C C . LEU A 1 134 ? 5.924 -7.550 3.047 1.00 64.25 134 LEU A C 1
ATOM 1070 O O . LEU A 1 134 ? 4.937 -6.841 2.855 1.00 64.25 134 LEU A O 1
ATOM 1074 N N . ARG A 1 135 ? 6.073 -8.302 4.139 1.00 71.00 135 ARG A N 1
ATOM 1075 C CA . ARG A 1 135 ? 5.183 -8.253 5.305 1.00 71.00 135 ARG A CA 1
ATOM 1076 C C . ARG A 1 135 ? 5.746 -7.330 6.376 1.00 71.00 135 ARG A C 1
ATOM 1078 O O . ARG A 1 135 ? 6.960 -7.238 6.542 1.00 71.00 135 ARG A O 1
ATOM 1085 N N . TRP A 1 136 ? 4.873 -6.698 7.155 1.00 70.19 136 TRP A N 1
ATOM 1086 C CA . TRP A 1 136 ? 5.277 -5.741 8.203 1.00 70.19 136 TRP A CA 1
ATOM 1087 C C . TRP A 1 136 ? 5.970 -6.429 9.363 1.00 70.19 136 TRP A C 1
ATOM 1089 O O . TRP A 1 136 ? 6.903 -5.884 9.953 1.00 70.19 136 TRP A O 1
ATOM 1099 N N . SER A 1 137 ? 5.573 -7.666 9.633 1.00 71.69 137 SER A N 1
ATOM 1100 C CA . SER A 1 137 ? 6.253 -8.554 10.565 1.00 71.69 137 SER A CA 1
ATOM 1101 C C . SER A 1 137 ? 7.743 -8.731 10.250 1.00 71.69 137 SER A C 1
ATOM 1103 O O . SER A 1 137 ? 8.535 -8.839 11.183 1.00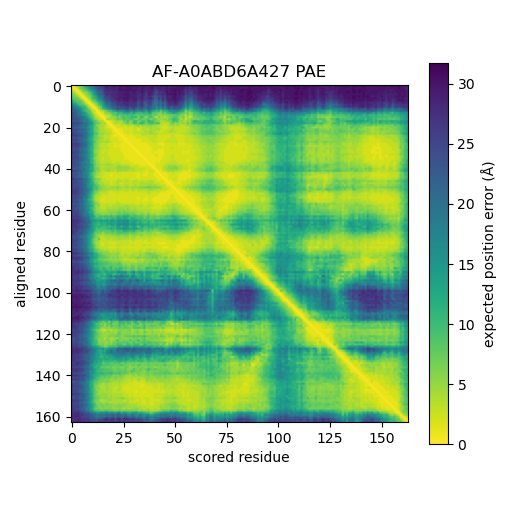 71.69 137 SER A O 1
ATOM 1105 N N . HIS A 1 138 ? 8.164 -8.671 8.981 1.00 71.50 138 HIS A N 1
ATOM 1106 C CA . HIS A 1 138 ? 9.587 -8.725 8.614 1.00 71.50 138 HIS A CA 1
ATOM 1107 C C . HIS A 1 138 ? 10.349 -7.439 8.961 1.00 71.50 138 HIS A C 1
ATOM 1109 O O . HIS A 1 138 ? 11.565 -7.467 9.116 1.00 71.50 138 HIS A O 1
ATOM 1115 N N . LEU A 1 139 ? 9.637 -6.328 9.151 1.00 69.31 139 LEU A N 1
ATOM 1116 C CA . LEU A 1 139 ? 10.188 -5.054 9.609 1.00 69.31 139 LEU A CA 1
ATOM 1117 C C . LEU A 1 139 ? 10.165 -4.925 11.143 1.00 69.31 139 LEU A C 1
ATOM 1119 O O . LEU A 1 139 ? 10.416 -3.841 11.667 1.00 69.31 139 LEU A O 1
ATOM 1123 N N . ASN A 1 140 ? 9.821 -6.001 11.871 1.00 73.50 140 ASN A N 1
ATOM 1124 C CA . ASN A 1 140 ? 9.544 -5.985 13.315 1.00 73.50 140 ASN A CA 1
ATOM 1125 C C . ASN A 1 140 ? 8.550 -4.887 13.723 1.00 73.50 140 ASN A C 1
ATOM 1127 O O . ASN A 1 140 ? 8.611 -4.345 14.828 1.00 73.50 140 ASN A O 1
ATOM 1131 N N . PHE A 1 141 ? 7.632 -4.547 12.822 1.00 78.25 141 PHE A N 1
ATOM 1132 C CA . PHE A 1 141 ? 6.708 -3.450 13.012 1.00 78.25 141 PHE A CA 1
ATOM 1133 C C . PHE A 1 141 ? 5.280 -3.975 13.121 1.00 78.25 141 PHE A C 1
ATOM 1135 O O . PHE A 1 141 ? 4.841 -4.807 12.328 1.00 78.25 141 PHE A O 1
ATOM 1142 N N . LYS A 1 142 ? 4.530 -3.445 14.090 1.00 83.62 142 LYS A N 1
ATOM 1143 C CA . LYS A 1 142 ? 3.104 -3.720 14.253 1.00 83.62 142 LYS A CA 1
ATOM 1144 C C . LYS A 1 142 ? 2.330 -2.399 14.286 1.00 83.62 142 LYS A C 1
ATOM 1146 O O . LYS A 1 142 ? 2.660 -1.527 15.089 1.00 83.62 142 LYS A O 1
ATOM 1151 N N . PRO A 1 143 ? 1.304 -2.214 13.441 1.00 84.06 143 PRO A N 1
ATOM 1152 C CA . PRO A 1 143 ? 0.537 -0.977 13.422 1.00 84.06 143 PRO A CA 1
ATOM 11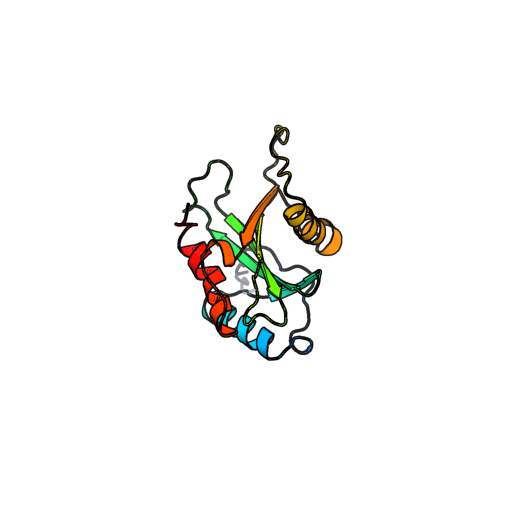53 C C . PRO A 1 143 ? -0.313 -0.839 14.691 1.00 84.06 143 PRO A C 1
ATOM 1155 O O . PRO A 1 143 ? -1.171 -1.671 14.968 1.00 84.06 143 PRO A O 1
ATOM 1158 N N . GLU A 1 144 ? -0.114 0.236 15.450 1.00 89.00 144 GLU A N 1
ATOM 1159 C CA . GLU A 1 144 ? -0.873 0.535 16.675 1.00 89.00 144 GLU A CA 1
ATOM 1160 C C . GLU A 1 144 ? -2.008 1.537 16.426 1.00 89.00 144 GLU A C 1
ATOM 1162 O O . GLU A 1 144 ? -2.972 1.603 17.188 1.00 89.00 144 GLU A O 1
ATOM 1167 N N . LYS A 1 145 ? -1.916 2.299 15.333 1.00 91.06 145 LYS A N 1
ATOM 1168 C CA . LYS A 1 145 ? -2.905 3.292 14.910 1.00 91.06 145 LYS A CA 1
ATOM 1169 C C . LYS A 1 145 ? -3.000 3.341 13.379 1.00 91.06 145 LYS A C 1
ATOM 1171 O O . LYS A 1 145 ? -2.019 2.993 12.722 1.00 91.06 145 LYS A O 1
ATOM 1176 N N . PRO A 1 146 ? -4.141 3.751 12.795 1.00 87.88 146 PRO A N 1
ATOM 1177 C CA . PRO A 1 146 ? -4.316 3.842 11.342 1.00 87.88 146 PRO A CA 1
ATOM 1178 C C . PRO A 1 146 ? -3.224 4.624 10.615 1.00 87.88 146 PRO A C 1
ATOM 1180 O O . PRO A 1 146 ? -2.789 4.235 9.537 1.00 87.88 146 PRO A O 1
ATOM 1183 N N . GLU A 1 147 ? -2.739 5.694 11.235 1.00 90.44 147 GLU A N 1
ATOM 1184 C CA . GLU A 1 147 ? -1.755 6.606 10.660 1.00 90.44 147 GLU A CA 1
ATOM 1185 C C . GLU A 1 147 ? -0.394 5.934 10.445 1.00 90.44 147 GLU A C 1
ATOM 1187 O O . GLU A 1 147 ? 0.402 6.399 9.637 1.00 90.44 147 GLU A O 1
ATOM 1192 N N . HIS A 1 148 ? -0.134 4.800 11.109 1.00 89.69 148 HIS A N 1
ATOM 1193 C CA . HIS A 1 148 ? 1.062 4.002 10.850 1.00 89.69 148 HIS A CA 1
ATOM 1194 C C . HIS A 1 148 ? 1.132 3.469 9.419 1.00 89.69 148 HIS A C 1
ATOM 1196 O O . HIS A 1 148 ? 2.218 3.069 9.021 1.00 89.69 148 HIS A O 1
ATOM 1202 N N . ALA A 1 149 ? 0.046 3.513 8.633 1.00 86.06 149 ALA A N 1
ATOM 1203 C CA . ALA A 1 149 ? 0.063 3.207 7.202 1.00 86.06 149 ALA A CA 1
ATOM 1204 C C . ALA A 1 149 ? 1.158 3.978 6.443 1.00 86.06 149 ALA A C 1
ATOM 1206 O O . ALA A 1 149 ? 1.740 3.432 5.512 1.00 86.06 149 ALA A O 1
ATOM 1207 N N . VAL A 1 150 ? 1.521 5.182 6.905 1.00 87.50 150 VAL A N 1
ATOM 1208 C CA . VAL A 1 150 ? 2.607 5.999 6.340 1.00 87.50 150 VAL A CA 1
ATOM 1209 C C . VAL A 1 150 ? 3.960 5.287 6.271 1.00 87.50 150 VAL A C 1
ATOM 1211 O O . VAL A 1 150 ? 4.759 5.572 5.379 1.00 87.50 150 VAL A O 1
ATOM 1214 N N . ARG A 1 151 ? 4.198 4.305 7.154 1.00 81.81 151 ARG A N 1
ATOM 1215 C CA . ARG A 1 151 ? 5.427 3.502 7.171 1.00 81.81 151 ARG A CA 1
ATOM 1216 C C . ARG A 1 151 ? 5.656 2.762 5.849 1.00 81.81 151 ARG A C 1
ATOM 1218 O O . ARG A 1 151 ? 6.798 2.443 5.537 1.00 81.81 151 ARG A O 1
ATOM 1225 N N . ALA A 1 152 ? 4.590 2.553 5.068 1.00 77.62 152 ALA A N 1
ATOM 1226 C CA . ALA A 1 152 ? 4.642 2.125 3.674 1.00 77.62 152 ALA A CA 1
ATOM 1227 C C . ALA A 1 152 ? 5.611 2.938 2.831 1.00 77.62 152 ALA A C 1
ATOM 1229 O O . ALA A 1 152 ? 6.552 2.403 2.254 1.00 77.62 152 ALA A O 1
ATOM 1230 N N . ILE A 1 153 ? 5.397 4.246 2.827 1.00 80.25 153 ILE A N 1
ATOM 1231 C CA . ILE A 1 153 ? 6.171 5.169 2.014 1.00 80.25 153 ILE A CA 1
ATOM 1232 C C . ILE A 1 153 ? 7.598 5.262 2.545 1.00 80.25 153 ILE A C 1
ATOM 1234 O O . ILE A 1 153 ? 8.545 5.217 1.777 1.00 80.25 153 ILE A O 1
ATOM 1238 N N . GLU A 1 154 ? 7.765 5.309 3.868 1.00 79.94 154 GLU A N 1
ATOM 1239 C CA . GLU A 1 154 ? 9.082 5.466 4.494 1.00 79.94 154 GLU A CA 1
ATOM 1240 C C . GLU A 1 154 ? 10.053 4.326 4.162 1.00 79.94 154 GLU A C 1
ATOM 1242 O O . GLU A 1 154 ? 11.246 4.564 4.027 1.00 79.94 154 GLU A O 1
ATOM 1247 N N . VAL A 1 155 ? 9.570 3.089 4.044 1.00 74.69 155 VAL A N 1
ATOM 1248 C CA . VAL A 1 155 ? 10.415 1.939 3.672 1.00 74.69 155 VAL A CA 1
ATOM 1249 C C . VAL A 1 155 ? 10.696 1.914 2.174 1.00 74.69 155 VAL A C 1
ATOM 1251 O O . VAL A 1 155 ? 11.748 1.412 1.774 1.00 74.69 155 VAL A O 1
ATOM 1254 N N . ILE A 1 156 ? 9.778 2.447 1.359 1.00 73.38 156 ILE A N 1
ATOM 1255 C CA . ILE A 1 156 ? 10.036 2.631 -0.068 1.00 73.38 156 ILE A CA 1
ATOM 1256 C C . ILE A 1 156 ? 11.138 3.691 -0.246 1.00 73.38 156 ILE A C 1
ATOM 1258 O O . ILE A 1 156 ? 12.180 3.436 -0.836 1.00 73.38 156 ILE A O 1
ATOM 1262 N N . ASP A 1 157 ? 10.987 4.849 0.391 1.00 75.25 157 ASP A N 1
ATOM 1263 C CA . ASP A 1 157 ? 11.984 5.922 0.337 1.00 75.25 157 ASP A CA 1
ATOM 1264 C C . ASP A 1 157 ? 13.349 5.501 0.903 1.00 75.25 157 ASP A C 1
ATOM 1266 O O . ASP A 1 157 ? 14.392 5.907 0.393 1.00 75.25 157 ASP A O 1
ATOM 1270 N N . ALA A 1 158 ? 13.355 4.702 1.976 1.00 70.44 158 ALA A N 1
ATOM 1271 C CA . ALA A 1 158 ? 14.580 4.233 2.620 1.00 70.44 158 ALA A CA 1
ATOM 1272 C C . ALA A 1 158 ? 15.277 3.098 1.857 1.00 70.44 158 ALA A C 1
ATOM 1274 O O . ALA A 1 158 ? 16.338 2.662 2.289 1.00 70.44 158 ALA A O 1
ATOM 1275 N N . GLY A 1 159 ? 14.704 2.589 0.763 1.00 60.44 159 GLY A N 1
ATOM 1276 C CA . GLY A 1 159 ? 15.383 1.606 -0.067 1.00 60.44 159 GLY A CA 1
ATOM 1277 C C . GLY A 1 159 ? 15.653 0.270 0.638 1.00 60.44 159 GLY A C 1
ATOM 1278 O O . GLY A 1 159 ? 16.808 -0.097 0.752 1.00 60.44 159 GLY A O 1
ATOM 1279 N N . PHE A 1 160 ? 14.640 -0.453 1.150 1.00 58.12 160 PHE A N 1
ATOM 1280 C CA . PHE A 1 160 ? 14.792 -1.774 1.821 1.00 58.12 160 PHE A CA 1
ATOM 1281 C C . PHE A 1 160 ? 16.092 -1.924 2.652 1.00 58.12 160 PHE A C 1
ATOM 1283 O O . PHE A 1 160 ? 16.814 -2.908 2.519 1.00 58.12 160 PHE A O 1
ATOM 1290 N N . GLU A 1 161 ? 16.406 -0.975 3.537 1.00 45.62 161 GLU A N 1
ATOM 1291 C CA . GLU A 1 161 ? 17.622 -1.024 4.371 1.00 45.62 161 GLU A CA 1
ATOM 1292 C C . GLU A 1 161 ? 17.607 -2.110 5.476 1.00 45.62 161 GLU A C 1
ATOM 1294 O O . GLU A 1 161 ? 18.306 -2.022 6.485 1.00 45.62 161 GLU A O 1
ATOM 1299 N N . THR A 1 162 ? 16.837 -3.185 5.317 1.00 38.44 162 THR A N 1
ATOM 1300 C CA . THR A 1 162 ? 16.869 -4.322 6.239 1.00 38.44 162 THR A CA 1
ATOM 1301 C C . THR A 1 162 ? 16.958 -5.632 5.466 1.00 38.44 162 THR A C 1
ATOM 1303 O O . THR A 1 162 ? 15.935 -6.176 5.042 1.00 38.44 162 THR A O 1
ATOM 1306 N N . GLY A 1 163 ? 18.186 -6.136 5.323 1.00 34.47 163 GLY A N 1
ATOM 1307 C CA . GLY A 1 163 ? 18.509 -7.460 4.792 1.00 34.47 163 GLY A CA 1
ATOM 1308 C C . GLY A 1 163 ? 19.985 -7.618 4.485 1.00 34.47 163 GLY A C 1
ATOM 1309 O O . GLY A 1 163 ? 20.305 -7.648 3.282 1.00 34.47 163 GLY A O 1
#

Secondary structure (DSSP, 8-state):
------------PPPPSSPPPGGGS-HHHHHHHHHHHHHSS--EEEEEETTEEEEEEEEEE-TTS--TTS-SEEEEEEEEETT-TT---EEEEEE-----S--TT-----HHHHHHHHHHHHTS----SEEEEEEGGGGT---SSGGGGGHHHHHHHTT----